Protein AF-A0A934E4R4-F1 (afdb_monomer)

Nearest PDB structures (foldseek):
  2yhc-assembly1_A  TM=7.984E-01  e=1.591E+00  Escherichia coli BL21(DE3)
  5efr-assembly1_A  TM=6.355E-01  e=1.063E+00  Rhodothermus marinus
  6zw4-assembly1_E  TM=2.959E-01  e=7.993E+00  Nostoc punctiforme

Mean predicted aligned error: 11.96 Å

Structure (mmCIF, N/CA/C/O backbone):
data_AF-A0A934E4R4-F1
#
_entry.id   AF-A0A934E4R4-F1
#
loop_
_atom_site.group_PDB
_atom_site.id
_atom_site.type_symbol
_atom_site.label_atom_id
_atom_site.label_alt_id
_atom_site.label_comp_id
_atom_site.label_asym_id
_atom_site.label_entity_id
_atom_site.label_seq_id
_atom_site.pdbx_PDB_ins_code
_atom_site.Cartn_x
_atom_site.Cartn_y
_atom_site.Cartn_z
_atom_site.occupancy
_atom_site.B_iso_or_equiv
_atom_site.auth_seq_id
_atom_site.auth_comp_id
_atom_site.auth_asym_id
_atom_site.auth_atom_id
_atom_site.pdbx_PDB_model_num
ATOM 1 N N . MET A 1 1 ? 16.018 -42.961 53.943 1.00 52.19 1 MET A N 1
ATOM 2 C CA . MET A 1 1 ? 17.029 -42.197 53.172 1.00 52.19 1 MET A CA 1
ATOM 3 C C . MET A 1 1 ? 16.768 -42.411 51.686 1.00 52.19 1 MET A C 1
ATOM 5 O O . MET A 1 1 ? 16.265 -43.468 51.344 1.00 52.19 1 MET A O 1
ATOM 9 N N . THR A 1 2 ? 17.127 -41.439 50.841 1.00 52.94 2 THR A N 1
ATOM 10 C CA . THR A 1 2 ? 16.922 -41.364 49.372 1.00 52.94 2 THR A CA 1
ATOM 11 C C . THR A 1 2 ? 15.560 -40.809 48.933 1.00 52.94 2 THR A C 1
ATOM 13 O O . THR A 1 2 ? 14.602 -41.543 48.788 1.00 52.94 2 THR A O 1
ATOM 16 N N . ASN A 1 3 ? 15.464 -39.480 48.776 1.00 50.34 3 ASN A N 1
ATOM 17 C CA . ASN A 1 3 ? 14.448 -38.814 47.932 1.00 50.34 3 ASN A CA 1
ATOM 18 C C . ASN A 1 3 ? 14.784 -37.338 47.598 1.00 50.34 3 ASN A C 1
ATOM 20 O O . ASN A 1 3 ? 13.916 -36.584 47.175 1.00 50.34 3 ASN A O 1
ATOM 24 N N . SER A 1 4 ? 16.035 -36.883 47.765 1.00 53.84 4 SER A N 1
ATOM 25 C CA . SER A 1 4 ? 16.400 -35.464 47.564 1.00 53.84 4 SER A CA 1
ATOM 26 C C . SER A 1 4 ? 17.253 -35.176 46.321 1.00 53.84 4 SER A C 1
ATOM 28 O O . SER A 1 4 ? 17.501 -34.011 46.010 1.00 53.84 4 SER A O 1
ATOM 30 N N . THR A 1 5 ? 17.694 -36.197 45.582 1.00 54.03 5 THR A N 1
ATOM 31 C CA . THR A 1 5 ? 18.623 -36.032 44.450 1.00 54.03 5 THR A CA 1
ATOM 32 C C . THR A 1 5 ? 17.929 -35.834 43.098 1.00 54.03 5 THR A C 1
ATOM 34 O O . THR A 1 5 ? 18.469 -35.126 42.251 1.00 54.03 5 THR A O 1
ATOM 37 N N . SER A 1 6 ? 16.710 -36.350 42.895 1.00 54.28 6 SER A N 1
ATOM 38 C CA . SER A 1 6 ? 16.012 -36.262 41.595 1.00 54.28 6 SER A CA 1
ATOM 39 C C . SER A 1 6 ? 15.457 -34.855 41.287 1.00 54.28 6 SER A C 1
ATOM 41 O O . SER A 1 6 ? 15.530 -34.382 40.153 1.00 54.28 6 SER A O 1
ATOM 43 N N . ALA A 1 7 ? 15.012 -34.111 42.307 1.00 52.84 7 ALA A N 1
ATOM 44 C CA . ALA A 1 7 ? 14.401 -32.790 42.122 1.00 52.84 7 ALA A CA 1
ATOM 45 C C . ALA A 1 7 ? 15.395 -31.683 41.711 1.00 52.84 7 ALA A C 1
ATOM 47 O O . ALA A 1 7 ? 14.991 -30.652 41.171 1.00 52.84 7 ALA A O 1
ATOM 48 N N . ARG A 1 8 ? 16.700 -31.874 41.957 1.00 52.50 8 ARG A N 1
ATOM 49 C CA . ARG A 1 8 ? 17.740 -30.905 41.565 1.00 52.50 8 ARG A CA 1
ATOM 50 C C . ARG A 1 8 ? 18.154 -31.050 40.099 1.00 52.50 8 ARG A C 1
ATOM 52 O O . ARG A 1 8 ? 18.471 -30.044 39.474 1.00 52.50 8 ARG A O 1
ATOM 59 N N . ALA A 1 9 ? 18.078 -32.256 39.535 1.00 53.22 9 ALA A N 1
ATOM 60 C CA . ALA A 1 9 ? 18.424 -32.503 38.134 1.00 53.22 9 ALA A CA 1
ATOM 61 C C . ALA A 1 9 ? 17.399 -31.892 37.159 1.00 53.22 9 ALA A C 1
ATOM 63 O O . ALA A 1 9 ? 17.777 -31.330 36.133 1.00 53.22 9 ALA A O 1
ATOM 64 N N . LEU A 1 10 ? 16.106 -31.910 37.509 1.00 48.09 10 LEU A N 1
ATOM 65 C CA . LEU A 1 10 ? 15.047 -31.382 36.639 1.00 48.09 10 LEU A CA 1
ATOM 66 C C . LEU A 1 10 ? 15.092 -29.849 36.485 1.00 48.09 10 LEU A C 1
ATOM 68 O O . LEU A 1 10 ? 14.789 -29.323 35.415 1.00 48.09 10 LEU A O 1
ATOM 72 N N . LYS A 1 11 ? 15.512 -29.125 37.535 1.00 47.28 11 LYS A N 1
ATOM 73 C CA . LYS A 1 11 ? 15.626 -27.653 37.513 1.00 47.28 11 LYS A CA 1
ATOM 74 C C . LYS A 1 11 ? 16.786 -27.156 36.645 1.00 47.28 11 LYS A C 1
ATOM 76 O O . LYS A 1 11 ? 16.676 -26.089 36.051 1.00 47.28 11 LYS A O 1
ATOM 81 N N . PHE A 1 12 ? 17.864 -27.932 36.528 1.00 51.06 12 PHE A N 1
ATOM 82 C CA . PHE A 1 12 ? 18.985 -27.600 35.642 1.00 51.06 12 PHE A CA 1
ATOM 83 C C . PHE A 1 12 ? 18.647 -27.806 34.160 1.00 51.06 12 PHE A C 1
ATOM 85 O O . PHE A 1 12 ? 19.104 -27.040 33.314 1.00 51.06 12 PHE A O 1
ATOM 92 N N . PHE A 1 13 ? 17.796 -28.785 33.842 1.00 48.03 13 PHE A N 1
ATOM 93 C CA . PHE A 1 13 ? 17.437 -29.099 32.458 1.00 48.03 13 PHE A CA 1
ATOM 94 C C . PHE A 1 13 ? 16.551 -28.016 31.812 1.00 48.03 13 PHE A C 1
ATOM 96 O O . PHE A 1 13 ? 16.757 -27.651 30.657 1.00 48.03 13 PHE A O 1
ATOM 103 N N . TRP A 1 14 ? 15.620 -27.425 32.570 1.00 46.03 14 TRP A N 1
ATOM 104 C CA . TRP A 1 14 ? 14.741 -26.357 32.067 1.00 46.03 14 TRP A CA 1
ATOM 105 C C . TRP A 1 14 ? 15.431 -24.989 31.952 1.00 46.03 14 TRP A C 1
ATOM 107 O O . TRP A 1 14 ? 15.077 -24.199 31.079 1.00 46.03 14 TRP A O 1
ATOM 117 N N . GLY A 1 15 ? 16.445 -24.717 32.781 1.00 51.97 15 GLY A N 1
ATOM 118 C CA . GLY A 1 15 ? 17.239 -23.487 32.686 1.00 51.97 15 GLY A CA 1
ATOM 119 C C . GLY A 1 15 ? 18.153 -23.438 31.455 1.00 51.97 15 GLY A C 1
ATOM 120 O O . GLY A 1 15 ? 18.438 -22.360 30.949 1.00 51.97 15 GLY A O 1
ATOM 121 N N . SER A 1 16 ? 18.590 -24.592 30.938 1.00 55.47 16 SER A N 1
ATOM 122 C CA . SER A 1 16 ? 19.454 -24.663 29.750 1.00 55.47 16 SER A CA 1
ATOM 123 C C . SER A 1 16 ? 18.674 -24.497 28.438 1.00 55.47 16 SER A C 1
ATOM 125 O O . SER A 1 16 ? 19.158 -23.853 27.507 1.00 55.47 16 SER A O 1
ATOM 127 N N . ILE A 1 17 ? 17.438 -25.005 28.382 1.00 58.03 17 ILE A N 1
ATOM 128 C CA . ILE A 1 17 ? 16.573 -24.901 27.197 1.00 58.03 17 ILE A CA 1
ATOM 129 C C . ILE A 1 17 ? 16.121 -23.449 26.965 1.00 58.03 17 ILE A C 1
ATOM 131 O O . ILE A 1 17 ? 16.082 -22.997 25.821 1.00 58.03 17 ILE A O 1
ATOM 135 N N . SER A 1 18 ? 15.846 -22.680 28.027 1.00 58.47 18 SER A N 1
ATOM 136 C CA . SER A 1 18 ? 15.439 -21.272 27.886 1.00 58.47 18 SER A CA 1
ATOM 137 C C . SER A 1 18 ? 16.558 -20.380 27.333 1.00 58.47 18 SER A C 1
ATOM 139 O O . SER A 1 18 ? 16.288 -19.494 26.524 1.00 58.47 18 SER A O 1
ATOM 141 N N . VAL A 1 19 ? 17.819 -20.651 27.687 1.00 57.84 19 VAL A N 1
ATOM 142 C CA . VAL A 1 19 ? 18.984 -19.912 27.169 1.00 57.84 19 VAL A CA 1
ATOM 143 C C . VAL A 1 19 ? 19.217 -20.205 25.684 1.00 57.84 19 VAL A C 1
ATOM 145 O O . VAL A 1 19 ? 19.511 -19.286 24.920 1.00 57.84 19 VAL A O 1
ATOM 148 N N . PHE A 1 20 ? 19.015 -21.451 25.241 1.00 55.81 20 PHE A N 1
ATOM 149 C CA . PHE A 1 20 ? 19.130 -21.809 23.823 1.00 55.81 20 PHE A CA 1
ATOM 150 C C . PHE A 1 20 ? 18.038 -21.162 22.959 1.00 55.81 20 PHE A C 1
ATOM 152 O O . PHE A 1 20 ? 18.338 -20.663 21.875 1.00 55.81 20 PHE A O 1
ATOM 159 N N . ILE A 1 21 ? 16.793 -21.084 23.445 1.00 58.28 21 ILE A N 1
ATOM 160 C CA . ILE A 1 21 ? 15.702 -20.425 22.707 1.00 58.28 21 ILE A CA 1
ATOM 161 C C . ILE A 1 21 ? 15.980 -18.920 22.566 1.00 58.28 21 ILE A C 1
ATOM 163 O O . ILE A 1 21 ? 15.890 -18.387 21.461 1.00 58.28 21 ILE A O 1
ATOM 167 N N . VAL A 1 22 ? 16.424 -18.242 23.630 1.00 58.12 22 VAL A N 1
ATOM 168 C CA . VAL A 1 22 ? 16.775 -16.810 23.570 1.00 58.12 22 VAL A CA 1
ATOM 169 C C . VAL A 1 22 ? 17.978 -16.551 22.649 1.00 58.12 22 VAL A C 1
ATOM 171 O O . VAL A 1 22 ? 17.957 -15.592 21.879 1.00 58.12 22 VAL A O 1
ATOM 174 N N . ALA A 1 23 ? 18.991 -17.425 22.646 1.00 55.19 23 ALA A N 1
ATOM 175 C CA . ALA A 1 23 ? 20.145 -17.302 21.751 1.00 55.19 23 ALA A CA 1
ATOM 176 C C . ALA A 1 23 ? 19.776 -17.502 20.268 1.00 55.19 23 ALA A C 1
ATOM 178 O O . ALA A 1 23 ? 20.277 -16.780 19.407 1.00 55.19 23 ALA A O 1
ATOM 179 N N . THR A 1 24 ? 18.861 -18.426 19.956 1.00 55.41 24 THR A N 1
ATOM 180 C CA . THR A 1 24 ? 18.377 -18.616 18.575 1.00 55.41 24 THR A CA 1
ATOM 181 C C . THR A 1 24 ? 17.467 -17.481 18.095 1.00 55.41 24 THR A C 1
ATOM 183 O O . THR A 1 24 ? 17.541 -17.108 16.926 1.00 55.41 24 THR A O 1
ATOM 186 N N . VAL A 1 25 ? 16.687 -16.855 18.987 1.00 53.69 25 VAL A N 1
ATOM 187 C CA . VAL A 1 25 ? 15.863 -15.674 18.661 1.00 53.69 25 VAL A CA 1
ATOM 188 C C . VAL A 1 25 ? 16.719 -14.416 18.466 1.00 53.69 25 VAL A C 1
ATOM 190 O O . VAL A 1 25 ? 16.398 -13.594 17.615 1.00 53.69 25 VAL A O 1
ATOM 193 N N . LEU A 1 26 ? 17.847 -14.283 19.172 1.00 51.72 26 LEU A N 1
ATOM 194 C CA . LEU A 1 26 ? 18.788 -13.168 18.978 1.00 51.72 26 LEU A CA 1
ATOM 195 C C . LEU A 1 26 ? 19.701 -13.331 17.748 1.00 51.72 26 LEU A C 1
ATOM 197 O O . LEU A 1 26 ? 20.263 -12.346 17.274 1.00 51.72 26 LEU A O 1
ATOM 201 N N . CYS A 1 27 ? 19.845 -14.547 17.211 1.00 48.41 27 CYS A N 1
ATOM 202 C CA . CYS A 1 27 ? 20.636 -14.814 16.003 1.00 48.41 27 CYS A CA 1
ATOM 203 C C . CYS A 1 27 ? 19.794 -14.800 14.708 1.00 48.41 27 CYS A C 1
ATOM 205 O O . CYS A 1 27 ? 20.337 -14.774 13.603 1.00 48.41 27 CYS A O 1
ATOM 207 N N . GLY A 1 28 ? 18.462 -14.773 14.821 1.00 50.50 28 GLY A N 1
ATOM 208 C CA . GLY A 1 28 ? 17.553 -14.640 13.689 1.00 50.50 28 GLY A CA 1
ATOM 209 C C 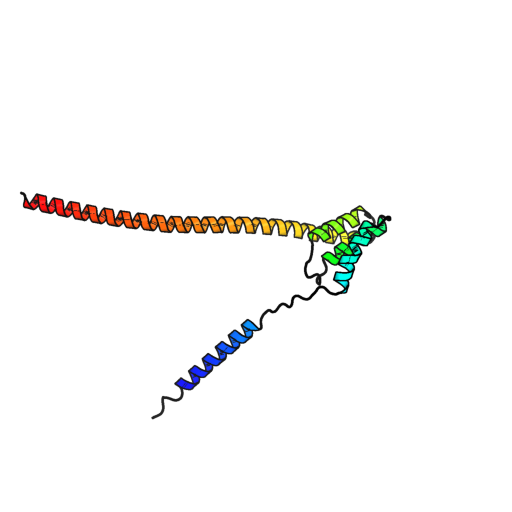. GLY A 1 28 ? 17.446 -13.191 1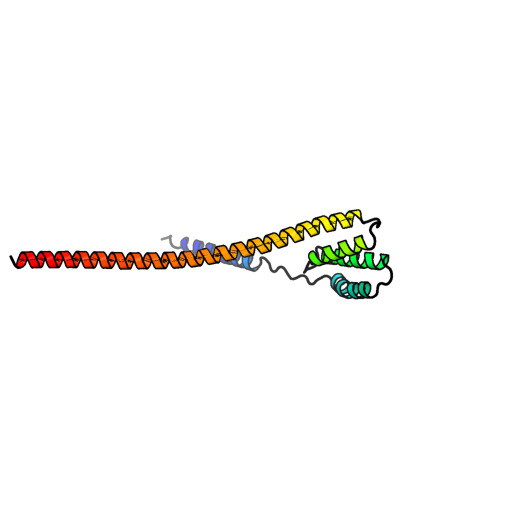3.209 1.00 50.50 28 GLY A C 1
ATOM 210 O O . GLY A 1 28 ? 16.915 -12.337 13.908 1.00 50.50 28 GLY A O 1
ATOM 211 N N . CYS A 1 29 ? 17.883 -12.941 11.973 1.00 49.09 29 CYS A N 1
ATOM 212 C CA . CYS 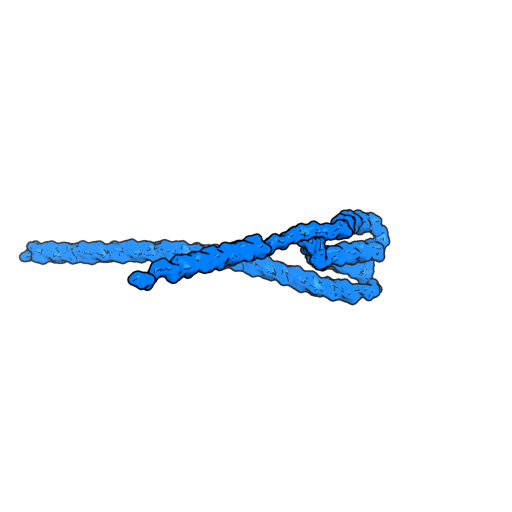A 1 29 ? 17.556 -11.753 11.173 1.00 49.09 29 CYS A CA 1
ATOM 213 C C . CYS A 1 29 ? 18.327 -10.455 11.470 1.00 49.09 29 CYS A C 1
ATOM 215 O O . CYS A 1 29 ? 17.751 -9.369 11.427 1.00 49.09 29 CYS A O 1
ATOM 217 N N . THR A 1 30 ? 19.658 -10.505 11.572 1.00 48.75 30 THR A N 1
ATOM 218 C CA . THR A 1 30 ? 20.424 -9.397 10.973 1.00 48.75 30 THR A CA 1
ATOM 219 C C . THR A 1 30 ? 20.449 -9.612 9.462 1.00 48.75 30 THR A C 1
ATOM 221 O O . THR A 1 30 ? 21.412 -10.122 8.894 1.00 48.75 30 THR A O 1
ATOM 224 N N . ILE A 1 31 ? 19.352 -9.240 8.791 1.00 54.53 31 ILE A N 1
ATOM 225 C CA . ILE A 1 31 ? 19.387 -8.956 7.354 1.00 54.53 31 ILE A CA 1
ATOM 226 C C . ILE A 1 31 ? 20.369 -7.793 7.226 1.00 54.53 31 ILE A C 1
ATOM 228 O O . ILE A 1 31 ? 20.014 -6.635 7.454 1.00 54.53 31 ILE A O 1
ATOM 232 N N . ARG A 1 32 ? 21.648 -8.105 6.984 1.00 48.94 32 ARG A N 1
ATOM 233 C CA . ARG A 1 32 ? 22.650 -7.098 6.651 1.00 48.94 32 ARG A CA 1
ATOM 234 C C . ARG A 1 32 ? 22.060 -6.307 5.492 1.00 48.94 32 ARG A C 1
ATOM 236 O O . ARG A 1 32 ? 21.720 -6.902 4.471 1.00 48.94 32 ARG A O 1
ATOM 243 N N . LYS A 1 33 ? 21.913 -4.990 5.666 1.00 52.97 33 LYS A N 1
ATOM 244 C CA . LYS A 1 33 ? 21.749 -4.069 4.542 1.00 52.97 33 LYS A CA 1
ATOM 245 C C . LYS A 1 33 ? 22.950 -4.325 3.644 1.00 52.97 33 LYS A C 1
ATOM 247 O O . LYS A 1 33 ? 24.062 -3.932 3.981 1.00 52.97 33 LYS A O 1
ATOM 252 N N . THR A 1 34 ? 22.754 -5.112 2.599 1.00 60.09 34 THR A N 1
ATOM 253 C CA . THR A 1 34 ? 23.765 -5.284 1.573 1.00 60.09 34 THR A CA 1
ATOM 254 C C . THR A 1 34 ? 23.803 -3.948 0.858 1.00 60.09 34 THR A C 1
ATOM 256 O O . THR A 1 34 ? 22.798 -3.495 0.311 1.00 60.09 34 THR A O 1
ATOM 259 N N . GLU A 1 35 ? 24.925 -3.247 0.994 1.00 65.69 35 GLU A N 1
ATOM 260 C CA . GLU A 1 35 ? 25.190 -2.061 0.191 1.00 65.69 35 GLU A CA 1
ATOM 261 C C . GLU A 1 35 ? 24.986 -2.435 -1.280 1.00 65.69 35 GLU A C 1
ATOM 263 O O . GLU A 1 35 ? 25.298 -3.562 -1.689 1.00 65.69 35 GLU A O 1
ATOM 268 N N . ALA A 1 36 ? 24.395 -1.521 -2.057 1.00 68.69 36 ALA A N 1
ATOM 269 C CA . ALA A 1 36 ? 24.209 -1.752 -3.482 1.00 68.69 36 ALA A CA 1
ATOM 270 C C . ALA A 1 36 ? 25.566 -2.139 -4.093 1.00 68.69 36 ALA A C 1
ATOM 272 O O . ALA A 1 36 ? 26.578 -1.527 -3.737 1.00 68.69 36 ALA A O 1
ATOM 273 N N . PRO A 1 37 ? 25.621 -3.132 -4.997 1.00 79.94 37 PRO A N 1
ATOM 274 C CA . PRO A 1 37 ? 26.866 -3.478 -5.670 1.00 79.94 37 PRO A CA 1
ATOM 275 C C . PRO A 1 37 ? 27.506 -2.220 -6.262 1.00 79.94 37 PRO A C 1
ATOM 277 O O . PRO A 1 37 ? 26.798 -1.393 -6.828 1.00 79.94 37 PRO A O 1
ATOM 280 N N . GLU A 1 38 ? 28.827 -2.081 -6.189 1.00 83.00 38 GLU A N 1
ATOM 281 C CA . GLU A 1 38 ? 29.538 -0.882 -6.669 1.00 83.00 38 GLU A CA 1
ATOM 282 C C . GLU A 1 38 ? 29.150 -0.503 -8.112 1.00 83.00 38 GLU A C 1
ATOM 284 O O . GLU A 1 38 ? 28.893 0.658 -8.424 1.00 83.00 38 GLU A O 1
ATOM 289 N N . SER A 1 39 ? 28.974 -1.514 -8.971 1.00 80.50 39 SER A N 1
ATOM 290 C CA . SER A 1 39 ? 28.476 -1.353 -10.346 1.00 80.50 39 SER A CA 1
ATOM 291 C C . SER A 1 39 ? 27.104 -0.671 -10.455 1.00 80.50 39 SER A C 1
ATOM 293 O O . SER A 1 39 ? 26.858 0.041 -11.425 1.00 80.50 39 SER A O 1
ATOM 295 N N . PHE A 1 40 ? 26.215 -0.859 -9.477 1.00 84.50 40 PHE A N 1
ATOM 296 C CA . PHE A 1 40 ? 24.913 -0.198 -9.424 1.00 84.50 40 PHE A CA 1
ATOM 297 C C . PHE A 1 40 ? 25.070 1.292 -9.113 1.00 84.50 40 PHE A C 1
ATOM 299 O O . PHE A 1 40 ? 24.540 2.118 -9.846 1.00 84.50 40 PHE A O 1
ATOM 306 N N . ALA A 1 41 ? 25.850 1.640 -8.084 1.00 84.69 41 ALA A N 1
ATOM 307 C CA . ALA A 1 41 ? 26.067 3.032 -7.685 1.00 84.69 41 ALA A CA 1
ATOM 308 C C . ALA A 1 41 ? 26.772 3.858 -8.778 1.00 84.69 41 ALA A C 1
ATOM 310 O O . ALA A 1 41 ? 26.512 5.053 -8.928 1.00 84.69 41 ALA A O 1
ATOM 311 N N . ILE A 1 42 ? 27.654 3.222 -9.557 1.00 89.12 42 ILE A N 1
ATOM 312 C CA . IL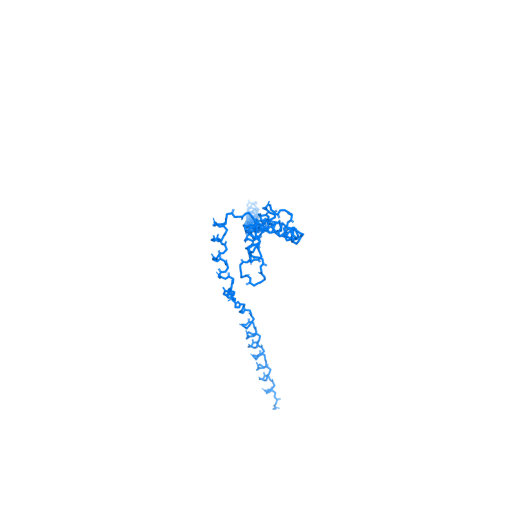E A 1 42 ? 28.293 3.840 -10.726 1.00 89.12 42 ILE A CA 1
ATOM 313 C C . ILE A 1 42 ? 27.250 4.144 -11.810 1.00 89.12 42 ILE A C 1
ATOM 315 O O . ILE A 1 42 ? 27.175 5.275 -12.287 1.00 89.12 42 ILE A O 1
ATOM 319 N N . GLU A 1 43 ? 26.429 3.161 -12.190 1.00 89.62 43 GLU A N 1
ATOM 320 C CA . GLU A 1 43 ? 25.406 3.340 -13.232 1.00 89.62 43 GLU A CA 1
ATOM 321 C C . GLU A 1 43 ? 24.305 4.318 -12.813 1.00 89.62 43 GLU A C 1
ATOM 323 O O . GLU A 1 43 ? 23.845 5.117 -13.627 1.00 89.62 43 GLU A O 1
ATOM 328 N N . GLU A 1 44 ? 23.918 4.312 -11.538 1.00 88.25 44 GLU A N 1
ATOM 329 C CA . GLU A 1 44 ? 22.926 5.236 -10.986 1.00 88.25 44 GLU A CA 1
ATOM 330 C C . GLU A 1 44 ? 23.361 6.701 -11.128 1.00 88.25 44 GLU A C 1
ATOM 332 O O . GLU A 1 44 ? 22.529 7.559 -11.418 1.00 88.25 44 GLU A O 1
ATOM 337 N N . LYS A 1 45 ? 24.664 6.981 -11.001 1.00 90.75 45 LYS A N 1
ATOM 338 C CA . LYS A 1 45 ? 25.232 8.316 -11.243 1.00 90.75 45 LYS A CA 1
ATOM 339 C C . LYS A 1 45 ? 25.420 8.623 -12.726 1.00 90.75 45 LYS A C 1
ATOM 341 O O . LYS A 1 45 ? 25.215 9.757 -13.133 1.00 90.75 45 LYS A O 1
ATOM 346 N N . ARG A 1 46 ? 25.810 7.632 -13.532 1.00 94.31 46 ARG A N 1
ATOM 347 C CA . ARG A 1 46 ? 26.181 7.825 -14.943 1.00 94.31 46 ARG A CA 1
ATOM 348 C C . ARG A 1 46 ? 24.978 8.014 -15.871 1.00 94.31 46 ARG A C 1
ATOM 350 O O . ARG A 1 46 ? 25.029 8.822 -16.793 1.00 94.31 46 ARG A O 1
ATOM 357 N N . LEU A 1 47 ? 23.915 7.232 -15.677 1.00 94.25 47 LEU A N 1
ATOM 358 C CA . LEU A 1 47 ? 22.779 7.179 -16.604 1.00 94.25 47 LEU A CA 1
ATOM 359 C C . LEU A 1 47 ? 21.972 8.486 -16.705 1.00 94.25 47 LEU A C 1
ATOM 361 O O . LEU A 1 47 ? 21.540 8.795 -17.814 1.00 94.25 47 LEU A O 1
ATOM 365 N N . PRO A 1 48 ? 21.744 9.261 -15.625 1.00 94.50 48 PRO A N 1
ATOM 366 C CA . PRO A 1 48 ? 21.118 10.579 -15.730 1.00 94.50 48 PRO A CA 1
ATOM 367 C C . PRO A 1 48 ? 21.878 11.516 -16.674 1.00 94.50 48 PRO A C 1
ATOM 369 O O . PRO A 1 48 ? 21.282 12.016 -17.621 1.00 94.50 48 PRO A O 1
ATOM 372 N N . ASP A 1 49 ? 23.196 11.640 -16.501 1.00 95.06 49 ASP A N 1
ATOM 373 C CA . ASP A 1 49 ? 24.028 12.499 -17.349 1.00 95.06 49 ASP A CA 1
ATOM 374 C C . ASP A 1 49 ? 23.984 12.057 -18.820 1.00 95.06 49 ASP A C 1
ATOM 376 O O . ASP A 1 49 ? 23.943 12.887 -19.727 1.00 95.06 49 ASP A O 1
ATOM 380 N N . MET A 1 50 ? 23.965 10.745 -19.082 1.00 95.00 50 MET A N 1
ATOM 381 C CA . MET A 1 50 ? 23.839 10.217 -20.447 1.00 95.00 50 MET A CA 1
ATOM 382 C C . MET A 1 50 ? 22.492 10.558 -21.085 1.00 95.00 50 MET A C 1
ATOM 384 O O . MET A 1 50 ? 22.447 10.873 -22.270 1.00 95.00 50 MET A O 1
ATOM 388 N N . ILE A 1 51 ? 21.408 10.502 -20.309 1.00 95.81 51 ILE A N 1
ATOM 389 C CA . ILE A 1 51 ? 20.056 10.840 -20.767 1.00 95.81 51 ILE A CA 1
ATOM 390 C C . ILE A 1 51 ? 19.953 12.337 -21.064 1.00 95.81 51 ILE A C 1
ATOM 392 O O . ILE A 1 51 ? 19.437 12.706 -22.115 1.00 95.81 51 ILE A O 1
ATOM 396 N N . ASP A 1 52 ? 20.484 13.182 -20.182 1.00 95.25 52 ASP A N 1
ATOM 397 C CA . ASP A 1 52 ? 20.389 14.639 -20.309 1.00 95.25 52 ASP A CA 1
ATOM 398 C C . ASP A 1 52 ? 21.204 15.179 -21.496 1.00 95.25 52 ASP A C 1
ATOM 400 O O . ASP A 1 52 ? 20.827 16.176 -22.111 1.00 95.25 52 ASP A O 1
ATOM 404 N N . ASN A 1 53 ? 22.299 14.501 -21.855 1.00 95.44 53 ASN A N 1
ATOM 405 C CA . ASN A 1 53 ? 23.179 14.899 -22.957 1.00 95.44 53 ASN A CA 1
ATOM 406 C C . ASN A 1 53 ? 22.915 14.150 -24.277 1.00 95.44 53 ASN A C 1
ATOM 408 O O . ASN A 1 53 ? 23.609 14.393 -25.269 1.00 95.44 53 ASN A O 1
ATOM 412 N N . ALA A 1 54 ? 21.952 13.224 -24.323 1.00 94.69 54 ALA A N 1
ATOM 413 C CA . ALA A 1 54 ? 21.685 12.443 -25.526 1.00 94.69 54 ALA A CA 1
ATOM 414 C C . ALA A 1 54 ? 21.037 13.302 -26.623 1.00 94.69 54 ALA A C 1
ATOM 416 O O . ALA A 1 54 ? 19.973 13.887 -26.437 1.00 94.69 54 ALA A O 1
ATOM 417 N N . GLN A 1 55 ? 21.667 13.330 -27.799 1.00 92.94 55 GLN A N 1
ATOM 418 C CA . GLN A 1 55 ? 21.127 13.998 -28.991 1.00 92.94 55 GLN A CA 1
ATOM 419 C C . GLN A 1 55 ? 20.401 13.025 -29.929 1.00 92.94 55 GLN A C 1
ATOM 421 O O . GLN A 1 55 ? 19.473 13.416 -30.632 1.00 92.94 55 GLN A O 1
ATOM 426 N N . ASP A 1 56 ? 20.821 11.758 -29.937 1.00 96.06 56 ASP A N 1
ATOM 427 C CA . ASP A 1 56 ? 20.228 10.711 -30.764 1.00 96.06 56 ASP A CA 1
ATOM 428 C C . ASP A 1 56 ? 19.075 10.007 -30.036 1.00 96.06 56 ASP A C 1
ATOM 430 O O . ASP A 1 56 ? 19.203 9.584 -28.885 1.00 96.06 56 ASP A O 1
ATOM 434 N N . SER A 1 57 ? 17.944 9.860 -30.729 1.00 94.62 57 SER A N 1
ATOM 435 C CA . SER A 1 57 ? 16.719 9.289 -30.161 1.00 94.62 57 SER A CA 1
ATOM 436 C C . SER A 1 57 ? 16.854 7.795 -29.859 1.00 94.62 57 SER A C 1
ATOM 438 O O . SER A 1 57 ? 16.308 7.327 -28.856 1.00 94.62 57 SER A O 1
ATOM 440 N N . ASN A 1 58 ? 17.620 7.054 -30.668 1.00 94.75 58 ASN A N 1
ATOM 441 C CA . ASN A 1 58 ? 17.858 5.631 -30.426 1.00 94.7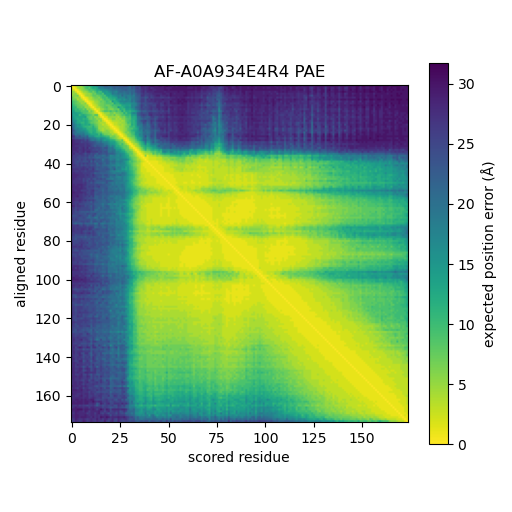5 58 ASN A CA 1
ATOM 442 C C . ASN A 1 58 ? 18.769 5.432 -29.209 1.00 94.75 58 ASN A C 1
ATOM 444 O O . ASN A 1 58 ? 18.411 4.681 -28.304 1.00 94.75 58 ASN A O 1
ATOM 448 N N . ALA A 1 59 ? 19.873 6.178 -29.122 1.00 95.00 59 ALA A N 1
ATOM 449 C CA . ALA A 1 59 ? 20.745 6.174 -27.950 1.00 95.00 59 ALA A CA 1
ATOM 450 C C . ALA A 1 59 ? 19.980 6.567 -26.676 1.00 95.00 59 ALA A C 1
ATOM 452 O O . ALA A 1 59 ? 20.090 5.898 -25.651 1.00 95.00 59 ALA A O 1
ATOM 453 N N . LEU A 1 60 ? 19.140 7.605 -26.744 1.00 97.19 60 LEU A N 1
ATOM 454 C CA . LEU A 1 60 ? 18.279 8.009 -25.634 1.00 97.19 60 LEU A CA 1
ATOM 455 C C . LEU A 1 60 ? 17.306 6.890 -25.224 1.00 97.19 60 LEU A C 1
ATOM 457 O O . LEU A 1 60 ? 17.149 6.613 -24.032 1.00 97.19 60 LEU A O 1
ATOM 461 N N . SER A 1 61 ? 16.683 6.215 -26.196 1.00 96.81 61 SER A N 1
ATOM 462 C CA . SER A 1 61 ? 15.823 5.050 -25.952 1.00 96.81 61 SER A CA 1
ATOM 463 C C . SER A 1 61 ? 16.572 3.936 -25.207 1.00 96.81 61 SER A C 1
ATOM 465 O O . SER A 1 61 ? 16.027 3.357 -24.261 1.00 96.81 61 SER A O 1
ATOM 467 N N . ASP A 1 62 ? 17.826 3.667 -25.571 1.00 96.50 62 ASP A N 1
ATOM 468 C CA . ASP A 1 62 ? 18.664 2.646 -24.935 1.00 96.50 62 ASP A CA 1
ATOM 469 C C . ASP A 1 62 ? 19.149 3.044 -23.536 1.00 96.50 62 ASP A C 1
ATOM 471 O O . ASP A 1 62 ? 19.226 2.194 -22.638 1.00 96.50 62 ASP A O 1
ATOM 475 N N . TRP A 1 63 ? 19.400 4.333 -23.292 1.00 97.44 63 TRP A N 1
ATOM 476 C CA . TRP A 1 63 ? 19.718 4.827 -21.952 1.00 97.44 63 TRP A CA 1
ATOM 477 C C . TRP A 1 63 ? 18.525 4.727 -21.006 1.00 97.44 63 TRP A C 1
ATOM 479 O O . TRP A 1 63 ? 18.683 4.250 -19.877 1.00 97.44 63 TRP A O 1
ATOM 489 N N . TYR A 1 64 ? 17.321 5.083 -21.467 1.00 97.75 64 TYR A N 1
ATOM 490 C CA . TYR A 1 64 ? 16.099 4.853 -20.695 1.00 97.75 64 TYR A CA 1
ATOM 491 C C . TYR A 1 64 ? 15.920 3.371 -20.372 1.00 97.75 64 TYR A C 1
ATOM 493 O O . TYR A 1 64 ? 15.679 3.023 -19.217 1.00 97.75 64 TYR A O 1
ATOM 501 N N . LEU A 1 65 ? 16.102 2.485 -21.351 1.00 97.19 65 LEU A N 1
ATOM 502 C CA . LEU A 1 65 ? 15.992 1.047 -21.122 1.00 97.19 65 LEU A CA 1
ATOM 503 C C . LEU A 1 65 ? 17.016 0.536 -20.100 1.00 97.19 65 LEU A C 1
ATOM 505 O O . LEU A 1 65 ? 16.672 -0.238 -19.204 1.00 97.19 65 LEU A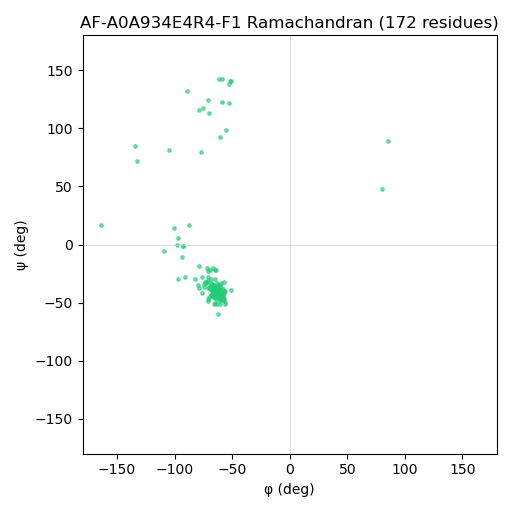 O 1
ATOM 509 N N . SER A 1 66 ? 18.265 0.984 -20.210 1.00 95.62 66 SER A N 1
ATOM 510 C CA . SER A 1 66 ? 19.335 0.622 -19.277 1.00 95.62 66 SER A CA 1
ATOM 511 C C . SER A 1 66 ? 18.994 1.061 -17.854 1.00 95.62 66 SER A C 1
ATOM 513 O O . SER A 1 66 ? 19.100 0.264 -16.919 1.00 95.62 66 SER A O 1
ATOM 515 N N . ARG A 1 67 ? 18.488 2.288 -17.684 1.00 96.38 67 ARG A N 1
ATOM 516 C CA . ARG A 1 67 ? 18.053 2.807 -16.380 1.00 96.38 67 ARG A CA 1
ATOM 517 C C . ARG A 1 67 ? 16.838 2.064 -15.829 1.00 96.38 67 ARG A C 1
ATOM 519 O O . ARG A 1 67 ? 16.835 1.710 -14.649 1.00 96.38 67 ARG A O 1
ATOM 526 N N . ALA A 1 68 ? 15.859 1.742 -16.674 1.00 96.81 68 ALA A N 1
ATOM 527 C CA . ALA A 1 68 ? 14.701 0.936 -16.296 1.00 96.81 68 ALA A CA 1
ATOM 528 C C . ALA A 1 68 ? 15.125 -0.438 -15.759 1.00 96.81 68 ALA A C 1
ATOM 530 O O . ALA A 1 68 ? 14.690 -0.850 -14.682 1.00 96.81 68 ALA A O 1
ATOM 531 N N . ARG A 1 69 ? 16.032 -1.114 -16.479 1.00 95.12 69 ARG A N 1
ATOM 532 C CA . ARG A 1 69 ? 16.588 -2.411 -16.080 1.00 95.12 69 ARG A CA 1
ATOM 533 C C . ARG A 1 69 ? 17.305 -2.316 -14.743 1.00 95.12 69 ARG A C 1
ATOM 535 O O . ARG A 1 69 ? 17.034 -3.158 -13.898 1.00 95.12 69 ARG A O 1
ATOM 542 N N . GLN A 1 70 ? 18.144 -1.296 -14.517 1.00 93.62 70 GLN A N 1
ATOM 543 C CA . GLN A 1 70 ? 18.806 -1.088 -13.218 1.00 93.62 70 GLN A CA 1
ATOM 544 C C . GLN A 1 70 ? 17.786 -0.963 -12.081 1.00 93.62 70 GLN A C 1
ATOM 546 O O . GLN A 1 70 ? 17.899 -1.662 -11.075 1.00 93.62 70 GLN A O 1
ATOM 551 N N . ARG A 1 71 ? 16.742 -0.149 -12.267 1.00 94.00 71 ARG A N 1
ATOM 552 C CA . ARG A 1 71 ? 15.715 0.089 -11.241 1.00 94.00 71 ARG A CA 1
ATOM 553 C C . ARG A 1 71 ? 14.978 -1.179 -10.803 1.00 94.00 71 ARG A C 1
ATOM 555 O O . ARG A 1 71 ? 14.639 -1.271 -9.626 1.00 94.00 71 ARG A O 1
ATOM 562 N N . VAL A 1 72 ? 14.775 -2.153 -11.698 1.00 94.50 72 VAL A N 1
ATOM 563 C CA . VAL A 1 72 ? 14.071 -3.420 -11.395 1.00 94.50 72 VAL A CA 1
ATOM 564 C C . VAL A 1 72 ? 14.982 -4.576 -10.974 1.00 94.50 72 VAL A C 1
ATOM 566 O O . VAL A 1 72 ? 14.476 -5.669 -10.712 1.00 94.50 72 VAL A O 1
ATOM 569 N N . ARG A 1 73 ? 16.311 -4.397 -10.925 1.00 91.06 73 ARG A N 1
ATOM 570 C CA . ARG A 1 73 ? 17.220 -5.507 -10.587 1.00 91.06 73 ARG A CA 1
ATOM 571 C C . ARG A 1 73 ? 16.948 -6.034 -9.184 1.00 91.06 73 ARG A C 1
ATOM 573 O O . ARG A 1 73 ? 16.745 -5.276 -8.242 1.00 91.06 73 ARG A O 1
ATOM 580 N N . THR A 1 74 ? 17.064 -7.348 -9.029 1.00 85.44 74 THR A N 1
ATOM 581 C CA . THR A 1 74 ? 16.874 -8.052 -7.751 1.00 85.44 74 THR A CA 1
ATOM 582 C C . THR A 1 74 ? 17.896 -7.674 -6.678 1.00 85.44 74 THR A C 1
ATOM 584 O O . THR A 1 74 ? 17.633 -7.861 -5.496 1.00 85.44 74 THR A O 1
ATOM 587 N N . ASN A 1 75 ? 19.055 -7.146 -7.077 1.00 83.19 75 ASN A N 1
ATOM 588 C CA . ASN A 1 75 ? 20.110 -6.669 -6.184 1.00 83.19 75 ASN A CA 1
ATOM 589 C C . ASN A 1 75 ? 20.066 -5.151 -5.940 1.00 83.19 75 ASN A C 1
ATOM 591 O O . ASN A 1 75 ? 20.973 -4.625 -5.297 1.00 83.19 75 ASN A O 1
ATOM 595 N N . ASN A 1 76 ? 19.048 -4.449 -6.447 1.00 85.62 76 ASN A N 1
ATOM 596 C CA . ASN A 1 76 ? 18.807 -3.061 -6.084 1.00 85.62 76 ASN A CA 1
ATOM 597 C C . ASN A 1 76 ? 18.204 -3.030 -4.662 1.00 85.62 76 ASN A C 1
ATOM 599 O O . ASN A 1 76 ? 17.112 -3.569 -4.471 1.00 85.62 76 ASN A O 1
ATOM 603 N N . PRO A 1 77 ? 18.867 -2.418 -3.660 1.00 82.50 77 PRO A N 1
ATOM 604 C CA . PRO A 1 77 ? 18.330 -2.342 -2.298 1.00 82.50 77 PRO A CA 1
ATOM 605 C C . PRO A 1 77 ? 17.074 -1.465 -2.203 1.00 82.50 77 PRO A C 1
ATOM 607 O O . PRO A 1 77 ? 16.298 -1.596 -1.253 1.00 82.50 77 PRO A O 1
ATOM 610 N N . HIS A 1 78 ? 16.860 -0.587 -3.186 1.00 86.25 78 HIS A N 1
ATOM 611 C CA . HIS A 1 78 ? 15.727 0.326 -3.264 1.00 86.25 78 HIS A CA 1
ATOM 612 C C . HIS A 1 78 ? 15.092 0.283 -4.666 1.00 86.25 78 HIS A C 1
ATOM 614 O O . HIS A 1 78 ? 15.254 1.224 -5.447 1.00 86.25 78 HIS A O 1
ATOM 620 N N . PRO A 1 79 ? 14.381 -0.807 -5.024 1.00 89.44 79 PRO A N 1
ATOM 621 C CA . PRO A 1 79 ? 13.715 -0.907 -6.317 1.00 89.44 79 PRO A CA 1
ATOM 622 C C . PRO A 1 79 ? 12.700 0.222 -6.517 1.00 89.44 79 PRO A C 1
ATOM 624 O O . PRO A 1 79 ? 11.763 0.371 -5.733 1.00 89.44 79 PRO A O 1
ATOM 627 N N . ASP A 1 80 ? 12.869 0.993 -7.590 1.00 92.62 80 ASP A N 1
ATOM 628 C CA . ASP A 1 80 ? 11.931 2.038 -8.006 1.00 92.62 80 ASP A CA 1
ATOM 629 C C . ASP A 1 80 ? 11.124 1.552 -9.215 1.00 92.62 80 ASP A C 1
ATOM 631 O O . ASP A 1 80 ? 11.425 1.853 -10.375 1.00 92.62 80 ASP A O 1
ATOM 635 N N . TYR A 1 81 ? 10.089 0.755 -8.942 1.00 95.56 81 TYR A N 1
ATOM 636 C CA . TYR A 1 81 ? 9.221 0.192 -9.980 1.00 95.56 81 TYR A CA 1
ATOM 637 C C . TYR A 1 81 ? 8.423 1.268 -10.731 1.00 95.56 81 TYR A C 1
ATOM 639 O O . TYR A 1 81 ? 8.133 1.105 -11.918 1.00 95.56 81 TYR A O 1
ATOM 647 N N . GLY A 1 82 ? 8.095 2.382 -10.067 1.00 96.19 82 GLY A N 1
ATOM 648 C CA . GLY A 1 82 ? 7.400 3.511 -10.681 1.00 96.19 82 GLY A CA 1
ATOM 649 C C . GLY A 1 82 ? 8.289 4.254 -11.679 1.00 96.19 82 GLY A C 1
ATOM 650 O O . GLY A 1 82 ? 7.861 4.542 -12.799 1.00 96.19 82 GLY A O 1
ATOM 651 N N . GLY A 1 83 ? 9.541 4.522 -11.306 1.00 96.31 83 GLY A N 1
ATOM 652 C CA . GLY A 1 83 ? 10.555 5.067 -12.204 1.00 96.31 83 GLY A CA 1
ATOM 653 C C . GLY A 1 83 ? 10.894 4.115 -13.349 1.00 96.31 83 GLY A C 1
ATOM 654 O O . GLY A 1 83 ? 10.987 4.551 -14.496 1.00 96.31 83 GLY A O 1
ATOM 655 N N . ALA A 1 84 ? 11.006 2.812 -13.077 1.00 97.75 84 ALA A N 1
ATOM 656 C CA . ALA A 1 84 ? 11.235 1.809 -14.113 1.00 97.75 84 ALA A CA 1
ATOM 657 C C . ALA A 1 84 ? 10.114 1.787 -15.157 1.00 97.75 84 ALA A C 1
ATOM 659 O O . ALA A 1 84 ? 10.391 1.767 -16.352 1.00 97.75 84 ALA A O 1
ATOM 660 N N . LEU A 1 85 ? 8.850 1.843 -14.721 1.00 98.38 85 LEU A N 1
ATOM 661 C CA . LEU A 1 85 ? 7.700 1.892 -15.625 1.00 98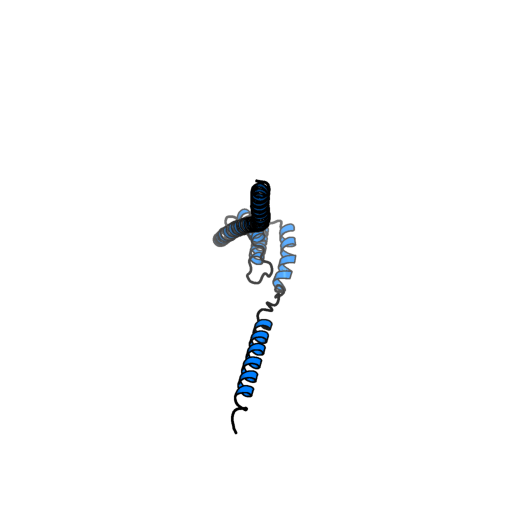.38 85 LEU A CA 1
ATOM 662 C C . LEU A 1 85 ? 7.772 3.109 -16.555 1.00 98.38 85 LEU A C 1
ATOM 664 O O . LEU A 1 85 ? 7.544 2.975 -17.759 1.00 98.38 85 LEU A O 1
ATOM 668 N N . LYS A 1 86 ? 8.111 4.285 -16.010 1.00 98.06 86 LYS A N 1
ATOM 669 C CA . LYS A 1 86 ? 8.285 5.513 -16.801 1.00 98.06 86 LYS A CA 1
ATOM 670 C C . LYS A 1 86 ? 9.392 5.356 -17.837 1.00 98.06 86 LYS A C 1
ATOM 672 O O . LYS A 1 86 ? 9.175 5.694 -18.995 1.00 98.06 86 LYS A O 1
ATOM 677 N N . ASP A 1 87 ? 10.535 4.810 -17.438 1.00 98.31 87 ASP A N 1
ATOM 678 C CA . ASP A 1 87 ? 11.685 4.640 -18.323 1.00 98.31 87 ASP A CA 1
ATOM 679 C C . ASP A 1 87 ? 11.438 3.591 -19.421 1.00 98.31 87 ASP A C 1
ATOM 681 O O . ASP A 1 87 ? 11.727 3.857 -20.584 1.00 98.31 87 ASP A O 1
ATOM 685 N N . PHE A 1 88 ? 10.839 2.436 -19.102 1.00 98.38 88 PHE A N 1
ATOM 686 C CA . PHE A 1 88 ? 10.449 1.446 -20.117 1.00 98.38 88 PHE A CA 1
ATOM 687 C C . PHE A 1 88 ? 9.460 2.038 -21.126 1.00 98.38 88 PHE A C 1
ATOM 689 O O . PHE A 1 88 ? 9.597 1.832 -22.331 1.00 98.38 88 PHE A O 1
ATOM 696 N N . THR A 1 89 ? 8.487 2.812 -20.638 1.00 98.19 89 THR A N 1
ATOM 697 C CA . THR A 1 89 ? 7.503 3.488 -21.493 1.00 98.19 89 THR A CA 1
ATOM 698 C C . THR A 1 89 ? 8.173 4.534 -22.386 1.00 98.19 89 THR A C 1
ATOM 700 O O . THR A 1 89 ? 7.905 4.578 -23.582 1.00 98.19 89 THR A O 1
ATOM 703 N N . ALA A 1 90 ? 9.073 5.353 -21.831 1.00 97.88 90 ALA A N 1
ATOM 704 C CA . ALA A 1 90 ? 9.818 6.360 -22.584 1.00 97.88 90 ALA A CA 1
ATOM 705 C C . ALA A 1 90 ? 10.695 5.722 -23.671 1.00 97.88 90 ALA A C 1
ATOM 707 O O . ALA A 1 90 ? 10.664 6.163 -24.817 1.00 97.88 90 ALA A O 1
ATOM 708 N N . SER A 1 91 ? 11.408 4.644 -23.333 1.00 97.75 91 SER A N 1
ATOM 709 C CA . SER A 1 91 ? 12.217 3.878 -24.281 1.00 97.75 91 SER A CA 1
ATOM 710 C C . SER A 1 91 ? 11.382 3.375 -25.463 1.00 97.75 91 SER A C 1
ATOM 712 O O . SER A 1 91 ? 11.727 3.647 -26.616 1.00 97.75 91 SER A O 1
ATOM 714 N N . LEU A 1 92 ? 10.246 2.721 -25.190 1.00 97.31 92 LEU A N 1
ATOM 715 C CA . LEU A 1 92 ? 9.368 2.185 -26.233 1.00 97.31 92 LEU A CA 1
ATOM 716 C C . LEU A 1 92 ? 8.717 3.285 -27.084 1.00 97.31 92 LEU A C 1
ATOM 718 O O . LEU A 1 92 ? 8.532 3.096 -28.280 1.00 97.31 92 LEU A O 1
ATOM 722 N N . ASN A 1 93 ? 8.391 4.438 -26.494 1.00 97.50 93 ASN A N 1
ATOM 723 C CA . ASN A 1 93 ? 7.837 5.573 -27.236 1.00 97.50 93 ASN A CA 1
ATOM 724 C C . ASN A 1 93 ? 8.855 6.192 -28.203 1.00 97.50 93 ASN A C 1
ATOM 726 O O . ASN A 1 93 ? 8.472 6.631 -29.284 1.00 97.50 93 ASN A O 1
ATOM 730 N N . LEU A 1 94 ? 10.134 6.236 -27.816 1.00 97.12 94 LEU A N 1
ATOM 731 C CA . LEU A 1 94 ? 11.215 6.761 -28.655 1.00 97.12 94 LEU A CA 1
ATOM 732 C C . LEU A 1 94 ? 11.587 5.801 -29.788 1.00 97.12 94 LEU A C 1
ATOM 734 O O . LEU A 1 94 ? 11.870 6.246 -30.893 1.00 97.12 94 LEU A O 1
ATOM 738 N N . ASN A 1 95 ? 11.553 4.491 -29.531 1.00 96.50 95 ASN A N 1
ATOM 739 C CA . ASN A 1 95 ? 11.828 3.474 -30.542 1.00 96.50 95 ASN A CA 1
ATOM 740 C C . ASN A 1 95 ? 10.789 2.334 -30.486 1.00 96.50 95 ASN A C 1
ATOM 742 O O . ASN A 1 95 ? 11.030 1.303 -29.852 1.00 96.50 95 ASN A O 1
ATOM 746 N N . PRO A 1 96 ? 9.627 2.494 -31.151 1.00 94.50 96 PRO A N 1
ATOM 747 C CA . PRO A 1 96 ? 8.535 1.518 -31.087 1.00 94.50 96 PRO A CA 1
ATOM 748 C C . PRO A 1 96 ? 8.812 0.203 -31.824 1.00 94.50 96 PRO A C 1
ATOM 750 O O . PRO A 1 96 ? 8.178 -0.812 -31.531 1.00 94.50 96 PRO A O 1
ATOM 753 N N . THR A 1 97 ? 9.726 0.217 -32.798 1.00 93.81 97 THR A N 1
ATOM 754 C CA . THR A 1 97 ? 10.056 -0.934 -33.655 1.00 93.81 97 THR A CA 1
ATOM 755 C C . THR A 1 97 ? 11.337 -1.645 -33.224 1.00 93.81 97 THR A C 1
ATOM 757 O O . THR A 1 97 ? 11.878 -2.438 -33.991 1.00 93.81 97 THR A O 1
ATOM 760 N N . ARG A 1 98 ? 11.835 -1.365 -32.012 1.00 93.56 98 ARG A N 1
ATOM 761 C CA . ARG A 1 98 ? 13.004 -2.044 -31.444 1.00 93.56 98 ARG A CA 1
ATOM 762 C C . ARG A 1 98 ? 12.783 -3.552 -31.332 1.00 93.56 98 ARG A C 1
ATOM 764 O O . ARG A 1 98 ? 11.685 -4.005 -31.004 1.00 93.56 98 ARG A O 1
ATOM 771 N N . GLU A 1 99 ? 13.845 -4.312 -31.586 1.00 92.62 99 GLU A N 1
ATOM 772 C CA . GLU A 1 99 ? 13.830 -5.780 -31.616 1.00 92.62 99 GLU A CA 1
ATOM 773 C C . GLU A 1 99 ? 13.336 -6.381 -30.288 1.00 92.62 99 GLU A C 1
ATOM 775 O O . GLU A 1 99 ? 12.505 -7.286 -30.282 1.00 92.62 99 GLU A O 1
ATOM 780 N N . ASP A 1 100 ? 13.739 -5.797 -29.157 1.00 91.31 100 ASP A N 1
ATOM 781 C CA . ASP A 1 100 ? 13.326 -6.191 -27.803 1.00 91.31 100 ASP A CA 1
ATOM 782 C C . ASP A 1 100 ? 12.025 -5.513 -27.323 1.00 91.31 100 ASP A C 1
ATOM 784 O O . ASP A 1 100 ? 11.688 -5.526 -26.137 1.00 91.31 100 ASP A O 1
ATOM 788 N N . GLY A 1 101 ? 11.237 -4.935 -28.235 1.00 93.69 101 GLY A N 1
ATOM 789 C CA . GLY A 1 101 ? 9.981 -4.256 -27.902 1.00 93.69 101 GLY A CA 1
ATOM 790 C C . GLY A 1 101 ? 8.905 -5.187 -27.325 1.00 93.69 101 GLY A C 1
ATOM 791 O O . GLY A 1 101 ? 7.984 -4.722 -26.652 1.00 93.69 101 GLY A O 1
ATOM 792 N N . GLY A 1 102 ? 8.990 -6.497 -27.583 1.00 95.88 102 GLY A N 1
ATOM 793 C CA . GLY A 1 102 ? 8.161 -7.518 -26.925 1.00 95.88 102 GLY A CA 1
ATOM 794 C C . GLY A 1 102 ? 8.408 -7.555 -25.416 1.00 95.88 102 GLY A C 1
ATOM 795 O O . GLY A 1 102 ? 7.511 -7.224 -24.642 1.00 95.88 102 GLY A O 1
ATOM 796 N N . ASP A 1 103 ? 9.652 -7.824 -25.021 1.00 96.38 103 ASP A N 1
ATOM 797 C CA . ASP A 1 103 ? 10.079 -7.896 -23.620 1.00 96.38 103 ASP A CA 1
ATOM 798 C C . ASP A 1 103 ? 9.761 -6.607 -22.848 1.00 96.38 103 ASP A C 1
ATOM 800 O O . ASP A 1 103 ? 9.312 -6.643 -21.701 1.00 96.38 103 ASP A O 1
ATOM 804 N N . ILE A 1 104 ? 9.955 -5.441 -23.474 1.00 97.06 104 ILE A N 1
ATOM 805 C CA . ILE A 1 104 ? 9.654 -4.145 -22.848 1.00 97.06 104 ILE A CA 1
ATOM 806 C C . ILE A 1 104 ? 8.156 -4.002 -22.556 1.00 97.06 104 ILE A C 1
ATOM 808 O O . ILE A 1 104 ? 7.782 -3.518 -21.485 1.00 97.06 104 ILE A O 1
ATOM 812 N N . ARG A 1 105 ? 7.282 -4.443 -23.469 1.00 97.44 105 ARG A N 1
ATOM 813 C CA . ARG A 1 105 ? 5.827 -4.423 -23.247 1.00 97.44 105 ARG A CA 1
ATOM 814 C C . ARG A 1 105 ? 5.416 -5.348 -22.107 1.00 97.44 105 ARG A C 1
ATOM 816 O O . ARG A 1 105 ? 4.565 -4.958 -21.304 1.00 97.44 105 ARG A O 1
ATOM 823 N N . ASP A 1 106 ? 6.050 -6.508 -21.987 1.00 97.62 106 ASP A N 1
ATOM 824 C CA . ASP A 1 106 ? 5.803 -7.433 -20.880 1.00 97.62 106 ASP A CA 1
ATOM 825 C C . ASP A 1 106 ? 6.202 -6.813 -19.535 1.00 97.62 106 ASP A C 1
ATOM 827 O O . ASP A 1 106 ? 5.416 -6.829 -18.580 1.00 97.62 106 ASP A O 1
ATOM 831 N N . TRP A 1 107 ? 7.364 -6.155 -19.473 1.00 97.62 107 TRP A N 1
ATOM 832 C CA . TRP A 1 107 ? 7.778 -5.390 -18.294 1.00 97.62 107 TRP A CA 1
ATOM 833 C C . TRP A 1 107 ? 6.791 -4.274 -17.946 1.00 97.62 107 TRP A C 1
ATOM 835 O O . TRP A 1 107 ? 6.380 -4.160 -16.789 1.00 97.62 107 TRP A O 1
ATOM 845 N N . ILE A 1 108 ? 6.349 -3.484 -18.928 1.00 98.25 108 ILE A N 1
ATOM 846 C CA . ILE A 1 108 ? 5.338 -2.434 -18.726 1.00 98.25 108 ILE A CA 1
ATOM 847 C C . ILE A 1 108 ? 4.045 -3.031 -18.162 1.00 98.25 108 ILE A C 1
ATOM 849 O O . ILE A 1 108 ? 3.462 -2.464 -17.232 1.00 98.25 108 ILE A O 1
ATOM 853 N N . ALA A 1 109 ? 3.598 -4.179 -18.674 1.00 98.19 109 ALA A N 1
ATOM 854 C CA . ALA A 1 109 ? 2.386 -4.842 -18.209 1.00 98.19 109 ALA A CA 1
ATOM 855 C C . ALA A 1 109 ? 2.504 -5.295 -16.744 1.00 98.19 109 ALA A C 1
ATOM 857 O O . ALA A 1 109 ? 1.583 -5.063 -15.951 1.00 98.19 109 ALA A O 1
ATOM 858 N N . VAL A 1 110 ? 3.633 -5.900 -16.363 1.00 97.81 110 VAL A N 1
ATOM 859 C CA . VAL A 1 110 ? 3.901 -6.331 -14.981 1.00 97.81 110 VAL A CA 1
ATOM 860 C C . VAL A 1 110 ? 3.997 -5.128 -14.043 1.00 97.81 110 VAL A C 1
ATOM 862 O O . VAL A 1 110 ? 3.294 -5.080 -13.031 1.00 97.81 110 VAL A O 1
ATOM 865 N N . LEU A 1 111 ? 4.797 -4.122 -14.396 1.00 97.56 111 LEU A N 1
ATOM 866 C CA . LEU A 1 111 ? 5.002 -2.930 -13.569 1.00 97.56 111 LEU A CA 1
ATOM 867 C C . LEU A 1 111 ? 3.716 -2.110 -13.409 1.00 97.56 111 LEU A C 1
ATOM 869 O O . LEU A 1 111 ? 3.430 -1.607 -12.325 1.00 97.56 111 LEU A O 1
ATOM 873 N N . SER A 1 112 ? 2.877 -2.044 -14.443 1.00 97.88 112 SER A N 1
ATOM 874 C CA . SER A 1 112 ? 1.563 -1.394 -14.362 1.00 97.88 112 SER A CA 1
ATOM 875 C C . SER A 1 112 ? 0.623 -2.105 -13.388 1.00 97.88 112 SER A C 1
ATOM 877 O O . SER A 1 112 ? -0.130 -1.453 -12.661 1.00 97.88 112 SER A O 1
ATOM 879 N N . LYS A 1 113 ? 0.644 -3.445 -13.349 1.00 97.88 113 LYS A N 1
ATOM 880 C CA . LYS A 1 113 ? -0.122 -4.217 -12.358 1.00 97.88 113 LYS A CA 1
ATOM 881 C C . LYS A 1 113 ? 0.412 -3.972 -10.948 1.00 97.88 113 LYS A C 1
ATOM 883 O O . LYS A 1 113 ? -0.392 -3.743 -10.048 1.00 97.88 113 LYS A O 1
ATOM 888 N N . LEU A 1 114 ? 1.734 -3.951 -10.769 1.00 96.12 114 LEU A N 1
ATOM 889 C CA . LEU A 1 114 ? 2.365 -3.642 -9.482 1.00 96.12 114 LEU A CA 1
ATOM 890 C C . LEU A 1 114 ? 1.972 -2.249 -8.975 1.00 96.12 114 LEU A C 1
ATOM 892 O O . LEU A 1 114 ? 1.517 -2.132 -7.842 1.00 96.12 114 LEU A O 1
ATOM 896 N N . ALA A 1 115 ? 2.022 -1.224 -9.827 1.00 95.44 115 ALA A N 1
ATOM 897 C CA . ALA A 1 115 ? 1.611 0.133 -9.464 1.00 95.44 115 ALA A CA 1
ATOM 898 C C . ALA A 1 115 ? 0.132 0.209 -9.032 1.00 95.44 115 ALA A C 1
ATOM 900 O O . ALA A 1 115 ? -0.223 0.917 -8.086 1.00 95.44 115 ALA A O 1
ATOM 901 N N . LYS A 1 116 ? -0.756 -0.547 -9.696 1.00 96.75 116 LYS A N 1
ATOM 902 C CA . LYS A 1 116 ? -2.169 -0.653 -9.289 1.00 96.75 116 LYS A CA 1
ATOM 903 C C . LYS A 1 116 ? -2.311 -1.323 -7.922 1.00 96.75 116 LYS A C 1
ATOM 905 O O . LYS A 1 116 ? -3.052 -0.818 -7.082 1.00 96.75 116 LYS A O 1
ATOM 910 N N . LEU A 1 117 ? -1.598 -2.426 -7.697 1.00 96.62 117 LEU A N 1
ATOM 911 C CA . LEU A 1 117 ? -1.616 -3.158 -6.428 1.00 96.62 117 LEU A CA 1
ATOM 912 C C . LEU A 1 117 ? -1.095 -2.304 -5.270 1.00 96.62 117 LEU A C 1
ATOM 914 O O . LEU A 1 117 ? -1.709 -2.284 -4.206 1.00 96.62 117 LEU A O 1
ATOM 918 N N . GLU A 1 118 ? -0.015 -1.559 -5.482 1.00 94.56 118 GLU A N 1
ATOM 919 C CA . GLU A 1 118 ? 0.541 -0.641 -4.490 1.00 94.56 118 GLU A CA 1
ATOM 920 C C . GLU A 1 118 ? -0.478 0.434 -4.094 1.00 94.56 118 GLU A C 1
ATOM 922 O O . GLU A 1 118 ? -0.753 0.630 -2.908 1.00 94.56 118 GLU A O 1
ATOM 927 N N . LYS A 1 119 ? -1.132 1.062 -5.079 1.00 95.44 119 LYS A N 1
ATOM 928 C CA . LYS A 1 119 ? -2.190 2.048 -4.829 1.00 95.44 119 LYS A CA 1
ATOM 929 C C . LYS A 1 119 ? -3.351 1.454 -4.026 1.00 95.44 119 LYS A C 1
ATOM 931 O O . LYS A 1 119 ? -3.821 2.078 -3.073 1.00 95.44 119 LYS A O 1
ATOM 936 N N . SER A 1 120 ? -3.803 0.253 -4.386 1.00 97.31 120 SER A N 1
ATOM 937 C CA . SER A 1 120 ? -4.850 -0.462 -3.649 1.00 97.31 120 SER A CA 1
ATOM 938 C C . SER A 1 120 ? -4.423 -0.803 -2.220 1.00 97.31 120 SER A C 1
ATOM 940 O O . SER A 1 120 ? -5.220 -0.641 -1.300 1.00 97.31 120 SER A O 1
ATOM 942 N N . SER A 1 121 ? -3.170 -1.211 -2.012 1.00 97.44 121 SER A N 1
ATOM 943 C CA . SER A 1 121 ? -2.610 -1.519 -0.691 1.00 97.44 121 SER A CA 1
ATOM 944 C C . SER A 1 121 ? -2.565 -0.286 0.216 1.00 97.44 121 SER A C 1
ATOM 946 O O . SER A 1 121 ? -3.041 -0.330 1.351 1.00 97.44 121 SER A O 1
ATOM 948 N N . ILE A 1 122 ? -2.086 0.852 -0.301 1.00 97.25 122 ILE A N 1
ATOM 949 C CA . ILE A 1 122 ? -2.076 2.133 0.424 1.00 97.25 122 ILE A CA 1
ATOM 950 C C . ILE A 1 122 ? -3.501 2.538 0.815 1.00 97.25 122 ILE A C 1
ATOM 952 O O . ILE A 1 122 ? -3.753 2.928 1.958 1.00 97.25 122 ILE A O 1
ATOM 956 N N . HIS A 1 123 ? -4.443 2.418 -0.121 1.00 97.44 123 HIS A N 1
ATOM 957 C CA . HIS A 1 123 ? -5.842 2.740 0.131 1.00 97.44 123 HIS A CA 1
ATOM 958 C C . HIS A 1 123 ? -6.448 1.850 1.222 1.00 97.44 123 HIS A C 1
ATOM 960 O O . HIS A 1 123 ? -7.055 2.360 2.164 1.00 97.44 123 HIS A O 1
ATOM 966 N N . LEU A 1 124 ? -6.232 0.537 1.134 1.00 98.31 124 LEU A N 1
ATOM 967 C CA . LEU A 1 124 ? -6.733 -0.427 2.108 1.00 98.31 124 LEU A CA 1
ATOM 968 C C . LEU A 1 124 ? -6.138 -0.186 3.500 1.00 98.31 124 LEU A C 1
ATOM 970 O O . LEU A 1 124 ? -6.866 -0.190 4.489 1.00 98.31 124 LEU A O 1
ATOM 974 N N . LYS A 1 125 ? -4.837 0.108 3.583 1.00 98.31 125 LYS A N 1
ATOM 975 C CA . LYS A 1 125 ? -4.173 0.463 4.844 1.00 98.31 125 LYS A CA 1
ATOM 976 C C . LYS A 1 125 ? -4.786 1.716 5.472 1.00 98.31 125 LYS A C 1
ATOM 978 O O . LYS A 1 125 ? -5.013 1.748 6.678 1.00 98.31 125 LYS A O 1
ATOM 983 N N . SER A 1 126 ? -5.094 2.732 4.665 1.00 98.06 126 SER A N 1
ATOM 984 C CA . SER A 1 126 ? -5.774 3.937 5.150 1.00 98.06 126 SER A CA 1
ATOM 985 C C . SER A 1 126 ? -7.170 3.630 5.701 1.00 98.06 126 SER A C 1
ATOM 987 O O . SER A 1 126 ? -7.524 4.144 6.761 1.00 98.06 126 SER A O 1
ATOM 989 N N . GLN A 1 127 ? -7.950 2.778 5.027 1.00 98.38 127 GLN A N 1
ATOM 990 C CA . GLN A 1 127 ? -9.260 2.350 5.533 1.00 98.38 127 GLN A CA 1
ATOM 991 C C . GLN A 1 127 ? -9.138 1.569 6.844 1.00 98.38 127 GLN A C 1
ATOM 993 O O . GLN A 1 127 ? -9.893 1.823 7.779 1.00 98.38 127 GLN A O 1
ATOM 998 N N . TYR A 1 128 ? -8.165 0.662 6.929 1.00 98.44 128 TYR A N 1
ATOM 999 C CA . TYR A 1 128 ? -7.914 -0.125 8.130 1.00 98.44 128 TYR A CA 1
ATOM 1000 C C . TYR A 1 128 ? -7.603 0.762 9.341 1.00 98.44 128 TYR A C 1
ATOM 1002 O O . TYR A 1 128 ? -8.197 0.579 10.400 1.00 98.44 128 TYR A O 1
ATOM 1010 N N . GLU A 1 129 ? -6.726 1.758 9.193 1.00 98.31 129 GLU A N 1
ATOM 1011 C CA . GLU A 1 129 ? -6.403 2.665 10.302 1.00 98.31 129 GLU A CA 1
ATOM 1012 C C . GLU A 1 129 ? -7.604 3.521 10.729 1.00 98.31 129 GLU A C 1
ATOM 1014 O O . GLU A 1 129 ? -7.802 3.735 11.924 1.00 98.31 129 GLU A O 1
ATOM 1019 N N . LYS A 1 130 ? -8.458 3.951 9.791 1.00 98.38 130 LYS A N 1
ATOM 1020 C CA . LYS A 1 130 ? -9.711 4.652 10.126 1.00 98.38 130 LYS A CA 1
ATOM 1021 C C . LYS A 1 130 ? -10.661 3.762 10.925 1.00 98.38 130 LYS A C 1
ATOM 1023 O O . LYS A 1 130 ? -11.070 4.137 12.019 1.00 98.38 130 LYS A O 1
ATOM 1028 N N . ALA A 1 131 ? -10.932 2.554 10.431 1.00 98.31 131 ALA A N 1
ATOM 1029 C CA . ALA A 1 131 ? -11.785 1.590 11.123 1.00 98.31 131 ALA A CA 1
ATOM 1030 C C . ALA A 1 131 ? -11.218 1.212 12.502 1.00 98.31 131 ALA A C 1
ATOM 1032 O O . ALA A 1 131 ? -11.954 0.999 13.464 1.00 98.31 131 ALA A O 1
ATOM 1033 N N . ARG A 1 132 ? -9.890 1.151 12.635 1.00 98.31 132 ARG A N 1
ATOM 1034 C CA . ARG A 1 132 ? -9.221 0.933 13.918 1.00 98.31 132 ARG A CA 1
ATOM 1035 C C . ARG A 1 132 ? -9.464 2.089 14.890 1.00 98.31 132 ARG A C 1
ATOM 1037 O O . ARG A 1 132 ? -9.749 1.834 16.056 1.00 98.31 132 ARG A O 1
ATOM 1044 N N . GLN A 1 133 ? -9.361 3.335 14.433 1.00 98.44 133 GLN A N 1
ATOM 1045 C CA . GLN A 1 133 ? -9.637 4.516 15.258 1.00 98.44 133 GLN A CA 1
ATOM 1046 C C . GLN A 1 133 ? -11.104 4.584 15.693 1.00 98.44 133 GLN A C 1
ATOM 1048 O O . GLN A 1 133 ? -11.380 4.854 16.860 1.00 98.44 133 GLN A O 1
ATOM 1053 N N . GLU A 1 134 ? -12.032 4.285 14.786 1.00 98.25 134 GLU A N 1
ATOM 1054 C CA . GLU A 1 134 ? -13.465 4.205 15.089 1.00 98.25 134 GLU A CA 1
ATOM 1055 C C . GLU A 1 134 ? -13.763 3.112 16.120 1.00 98.25 134 GLU A C 1
ATOM 1057 O O . GLU A 1 134 ? -14.479 3.348 17.086 1.00 98.25 134 GLU A O 1
ATOM 1062 N N . ASN A 1 135 ? -13.151 1.933 15.997 1.00 98.12 135 ASN A N 1
ATOM 1063 C CA . ASN A 1 135 ? -13.308 0.882 17.003 1.00 98.12 135 ASN A CA 1
ATOM 1064 C C . ASN A 1 135 ? -12.774 1.298 18.381 1.00 98.12 135 ASN A C 1
ATOM 1066 O O . ASN A 1 135 ? -13.373 0.963 19.402 1.00 98.12 135 ASN A O 1
ATOM 1070 N N . LEU A 1 136 ? -11.664 2.041 18.433 1.00 98.38 136 LEU A N 1
ATOM 1071 C CA . LEU A 1 136 ? -11.132 2.562 19.694 1.00 98.38 136 LEU A CA 1
ATOM 1072 C C . LEU A 1 136 ? -12.073 3.592 20.327 1.00 98.38 136 LEU A C 1
ATOM 1074 O O . LEU A 1 136 ? -12.305 3.538 21.533 1.00 98.38 136 LEU A O 1
ATOM 1078 N N . SER A 1 137 ? -12.638 4.506 19.535 1.00 98.25 137 SER A N 1
ATOM 1079 C CA . SER A 1 137 ? -13.582 5.501 20.052 1.00 98.25 137 SER A CA 1
ATOM 1080 C C . SER A 1 137 ? -14.892 4.860 20.511 1.00 98.25 137 SER A C 1
ATOM 1082 O O . SER A 1 137 ? -15.401 5.206 21.576 1.00 98.25 137 SER A O 1
ATOM 1084 N N . LEU A 1 138 ? -15.400 3.870 19.771 1.00 98.50 138 LEU A N 1
ATOM 1085 C CA . LEU A 1 138 ? -16.563 3.082 20.173 1.00 98.50 138 LEU A CA 1
ATOM 1086 C C . LEU A 1 138 ? -16.310 2.334 21.480 1.00 98.50 138 LEU A C 1
ATOM 1088 O O . LEU A 1 138 ? -17.175 2.341 22.349 1.00 98.50 138 LEU A O 1
ATOM 1092 N N . LYS A 1 139 ? -15.118 1.757 21.662 1.00 98.44 139 LYS A N 1
ATOM 1093 C CA . LYS A 1 139 ? -14.754 1.087 22.914 1.00 98.44 139 LYS A CA 1
ATOM 1094 C C . LYS A 1 139 ? -14.800 2.041 24.111 1.00 98.44 139 LYS A C 1
ATOM 1096 O O . LYS A 1 139 ? -15.401 1.710 25.125 1.00 98.44 139 LYS A O 1
ATOM 1101 N N . ILE A 1 140 ? -14.237 3.240 23.970 1.00 98.38 140 ILE A N 1
ATOM 1102 C CA . ILE A 1 140 ? -14.289 4.273 25.017 1.00 98.38 140 ILE A CA 1
ATOM 1103 C C . ILE A 1 140 ? -15.740 4.687 25.310 1.00 98.38 140 ILE A C 1
ATOM 1105 O O . ILE A 1 140 ? 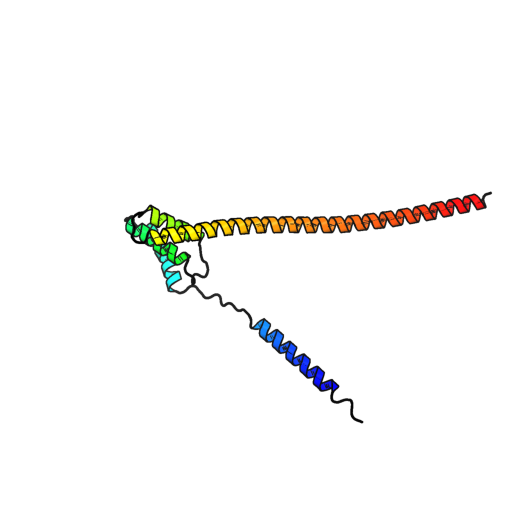-16.115 4.887 26.464 1.00 98.38 140 ILE A O 1
ATOM 1109 N N . ASN A 1 141 ? -16.573 4.806 24.273 1.00 98.38 141 ASN A N 1
ATOM 1110 C CA . ASN A 1 141 ? -17.986 5.136 24.445 1.00 98.38 141 ASN A CA 1
ATOM 1111 C C . ASN A 1 141 ? -18.752 4.028 25.179 1.00 98.38 141 ASN A C 1
ATOM 1113 O O . ASN A 1 141 ? -19.581 4.348 26.025 1.00 98.38 141 ASN A O 1
ATOM 1117 N N . ILE A 1 142 ? -18.458 2.755 24.896 1.00 98.44 142 ILE A N 1
ATOM 1118 C CA . ILE A 1 142 ? -19.034 1.613 25.618 1.00 98.44 142 ILE A CA 1
ATOM 1119 C C . ILE A 1 142 ? -18.654 1.685 27.099 1.00 98.44 142 ILE A C 1
ATOM 1121 O O . ILE A 1 142 ? -19.546 1.699 27.937 1.00 98.44 142 ILE A O 1
ATOM 1125 N N . GLU A 1 143 ? -17.368 1.854 27.424 1.00 98.31 143 GLU A N 1
ATOM 1126 C CA . GLU A 1 143 ? -16.900 1.971 28.817 1.00 98.31 143 GLU A CA 1
ATOM 1127 C C . GLU A 1 143 ? -17.574 3.144 29.558 1.00 98.31 143 GLU A C 1
ATOM 1129 O O . GLU A 1 143 ? -17.935 3.050 30.734 1.00 98.31 143 GLU A O 1
ATOM 1134 N N . ARG A 1 144 ? -17.794 4.270 28.866 1.00 98.31 144 ARG A N 1
ATOM 1135 C CA . ARG A 1 144 ? -18.522 5.416 29.425 1.00 98.31 144 ARG A CA 1
ATOM 1136 C C . ARG A 1 144 ? -19.992 5.091 29.697 1.00 98.31 144 ARG A C 1
ATOM 1138 O O . ARG A 1 144 ? -20.501 5.493 30.742 1.00 98.31 144 ARG A O 1
ATOM 1145 N N . LEU A 1 145 ? -20.668 4.420 28.766 1.00 98.19 145 LEU A N 1
ATOM 1146 C CA . LEU A 1 145 ? -22.072 4.036 28.915 1.00 98.19 145 LEU A CA 1
ATOM 1147 C C . LEU A 1 145 ? -22.255 3.012 30.038 1.00 98.19 145 LEU A C 1
ATOM 1149 O O . LEU A 1 145 ? -23.166 3.173 30.841 1.00 98.19 145 LEU A O 1
ATOM 1153 N N . GLU A 1 146 ? -21.354 2.035 30.155 1.00 98.25 146 GLU A N 1
ATOM 1154 C CA . GLU A 1 146 ? -21.346 1.066 31.260 1.00 98.25 146 GLU A CA 1
ATOM 1155 C C . GLU A 1 146 ? -21.234 1.773 32.617 1.00 98.25 146 GLU A C 1
ATOM 1157 O O . GLU A 1 146 ? -21.971 1.465 33.554 1.00 98.25 146 GLU A O 1
ATOM 1162 N N . LYS A 1 147 ? -20.370 2.792 32.720 1.00 98.31 147 LYS A N 1
ATOM 1163 C CA . LYS A 1 147 ? -20.258 3.598 33.942 1.00 98.31 147 LYS A CA 1
ATOM 1164 C C . LYS A 1 147 ? -21.544 4.373 34.254 1.00 98.31 147 LYS A C 1
ATOM 1166 O O . LYS A 1 147 ? -21.948 4.437 35.412 1.00 98.31 147 LYS A O 1
ATOM 1171 N N . GLN A 1 148 ? -22.177 4.966 33.241 1.00 98.00 148 GLN A N 1
ATOM 1172 C CA . GLN A 1 148 ? -23.441 5.687 33.421 1.00 98.00 148 GLN A CA 1
ATOM 1173 C C . GLN A 1 148 ? -24.578 4.750 33.840 1.00 98.00 148 GLN A C 1
ATOM 1175 O O . GLN A 1 148 ? -25.392 5.121 34.682 1.00 98.00 148 GLN A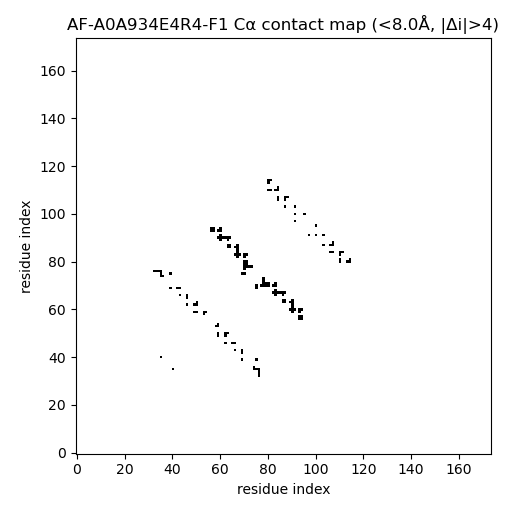 O 1
ATOM 1180 N N . GLU A 1 149 ? -24.630 3.539 33.285 1.00 98.38 149 GLU A N 1
ATOM 1181 C CA . GLU A 1 149 ? -25.604 2.525 33.686 1.00 98.38 149 GLU A CA 1
ATOM 1182 C C . GLU A 1 149 ? -25.431 2.143 35.161 1.00 98.38 149 GLU A C 1
ATOM 1184 O O . GLU A 1 149 ? -26.407 2.105 35.907 1.00 98.38 149 GLU A O 1
ATOM 1189 N N . GLU A 1 150 ? -24.192 1.927 35.601 1.00 98.56 150 GLU A N 1
ATOM 1190 C CA . GLU A 1 150 ? -23.880 1.595 36.993 1.00 98.56 150 GLU A CA 1
ATOM 1191 C C . GLU A 1 150 ? -24.271 2.722 37.966 1.00 98.56 150 GLU A C 1
ATOM 1193 O O . GLU A 1 150 ? -24.837 2.470 39.030 1.00 98.56 150 GLU A O 1
ATOM 1198 N N . GLU A 1 151 ? -24.014 3.982 37.602 1.00 98.38 151 GLU A N 1
ATOM 1199 C CA . GLU A 1 151 ? -24.437 5.148 38.390 1.00 98.38 151 GLU A CA 1
ATOM 1200 C C . GLU A 1 151 ? -25.969 5.238 38.501 1.00 98.38 151 GLU A C 1
ATOM 1202 O O . GLU A 1 151 ? -26.502 5.489 39.585 1.00 98.38 151 GLU A O 1
ATOM 1207 N N . LEU A 1 152 ? -26.689 4.982 37.404 1.00 98.25 152 LEU A N 1
ATOM 1208 C CA . LEU A 1 152 ? -28.153 4.974 37.397 1.00 98.25 152 LEU A CA 1
ATOM 1209 C C . LEU A 1 152 ? -28.727 3.828 38.237 1.00 98.25 152 LEU A C 1
ATOM 1211 O O . LEU A 1 152 ? -29.689 4.050 38.970 1.00 98.25 152 LEU A O 1
ATOM 1215 N N . ARG A 1 153 ? -28.132 2.630 38.180 1.00 98.25 153 ARG A N 1
ATOM 1216 C CA . ARG A 1 153 ? -28.543 1.490 39.017 1.00 98.25 153 ARG A CA 1
ATOM 1217 C C . ARG A 1 153 ? -28.455 1.827 40.503 1.00 98.25 153 ARG A C 1
ATOM 1219 O O . ARG A 1 153 ? -29.443 1.652 41.212 1.00 98.25 153 ARG A O 1
ATOM 1226 N N . LYS A 1 154 ? -27.338 2.410 40.949 1.00 98.31 154 LYS A N 1
ATOM 1227 C CA . LYS A 1 154 ? -27.174 2.864 42.343 1.00 98.31 154 LYS A CA 1
ATOM 1228 C C . LYS A 1 154 ? -28.216 3.903 42.739 1.00 98.31 154 LYS A C 1
ATOM 1230 O O . LYS A 1 154 ? -28.832 3.783 43.790 1.00 98.31 154 LYS A O 1
ATOM 1235 N N . SER A 1 155 ? -28.475 4.887 41.876 1.00 98.00 155 SER A N 1
ATOM 1236 C CA . SER A 1 155 ? -29.501 5.895 42.155 1.00 98.00 155 SER A CA 1
ATOM 1237 C C . SER A 1 155 ? -30.905 5.292 42.271 1.00 98.00 155 SER A C 1
ATOM 1239 O O . SER A 1 155 ? -31.708 5.797 43.053 1.00 98.00 155 SER A O 1
ATOM 1241 N N . ILE A 1 156 ? -31.227 4.250 41.498 1.00 98.00 156 ILE A N 1
ATOM 1242 C CA . ILE A 1 156 ? -32.508 3.539 41.610 1.00 98.00 156 ILE A CA 1
ATOM 1243 C C . ILE A 1 156 ? -32.596 2.810 42.955 1.00 98.00 156 ILE A C 1
ATOM 1245 O O . ILE A 1 156 ? -33.618 2.923 43.630 1.00 98.00 156 ILE A O 1
ATOM 1249 N N . GLU A 1 157 ? -31.538 2.107 43.366 1.00 97.88 157 GLU A N 1
ATOM 1250 C CA . GLU A 1 157 ? -31.476 1.413 44.662 1.00 97.88 157 GLU A CA 1
ATOM 1251 C C . GLU A 1 157 ? -31.630 2.389 45.840 1.00 97.88 157 GLU A C 1
ATOM 1253 O O . GLU A 1 157 ? -32.430 2.149 46.750 1.00 97.88 157 GLU A O 1
ATOM 1258 N N . ASP A 1 158 ? -30.939 3.531 45.793 1.00 98.06 158 ASP A N 1
ATOM 1259 C CA . ASP A 1 158 ? -31.046 4.585 46.805 1.00 98.06 158 ASP A CA 1
ATOM 1260 C C . ASP A 1 158 ? -32.483 5.116 46.909 1.00 98.06 158 ASP A C 1
ATOM 1262 O O . ASP A 1 158 ? -33.031 5.222 48.012 1.00 98.06 158 ASP A O 1
ATOM 1266 N N . LEU A 1 159 ? -33.132 5.397 45.772 1.00 97.75 159 LEU A N 1
ATOM 1267 C CA . LEU A 1 159 ? -34.523 5.859 45.733 1.00 97.75 159 LEU A CA 1
ATOM 1268 C C . LEU A 1 159 ? -35.499 4.810 46.283 1.00 97.75 159 LEU A C 1
ATOM 1270 O O . LEU A 1 159 ? -36.388 5.162 47.059 1.00 97.75 159 LEU A O 1
ATOM 1274 N N . GLN A 1 160 ? -35.313 3.532 45.943 1.00 97.69 160 GLN A N 1
ATOM 1275 C CA . GLN A 1 160 ? -36.120 2.432 46.483 1.00 97.69 160 GLN A CA 1
ATOM 1276 C C . GLN A 1 160 ? -35.964 2.311 48.004 1.00 97.69 160 GLN A C 1
ATOM 1278 O O . GLN A 1 160 ? -36.947 2.131 48.727 1.00 97.69 160 GLN A O 1
ATOM 1283 N N . SER A 1 161 ? -34.736 2.453 48.509 1.00 97.56 161 SER A N 1
ATOM 1284 C CA . SER A 1 161 ? -34.466 2.419 49.948 1.00 97.56 161 SER A CA 1
ATOM 1285 C C . SER A 1 161 ? -35.132 3.587 50.688 1.00 97.56 161 SER A C 1
ATOM 1287 O O . SER A 1 161 ? -35.697 3.401 51.769 1.00 97.56 161 SER A O 1
ATOM 1289 N N . LEU A 1 162 ? -35.130 4.782 50.087 1.00 97.56 162 LEU A N 1
ATOM 1290 C CA . LEU A 1 162 ? -35.759 5.977 50.642 1.00 97.56 162 LEU A CA 1
ATOM 1291 C C . LEU A 1 162 ? -37.284 5.840 50.683 1.00 97.56 162 LEU A C 1
ATOM 1293 O O . LEU A 1 162 ? -37.906 6.183 51.690 1.00 97.56 162 LEU A O 1
ATOM 1297 N N . GLU A 1 163 ? -37.888 5.321 49.614 1.00 97.75 163 GLU A N 1
ATOM 1298 C CA . GLU A 1 163 ? -39.326 5.054 49.553 1.00 97.75 163 GLU A CA 1
ATOM 1299 C C . GLU A 1 163 ? -39.754 4.081 50.659 1.00 97.75 163 GLU A C 1
ATOM 1301 O O . GLU A 1 163 ? -40.707 4.359 51.393 1.00 97.75 163 GLU A O 1
ATOM 1306 N N . LEU A 1 164 ? -38.985 3.004 50.864 1.00 96.88 164 LEU A N 1
ATOM 1307 C CA . LEU A 1 164 ? -39.224 2.045 51.941 1.00 96.88 164 LEU A CA 1
ATOM 1308 C C . LEU A 1 164 ? -39.161 2.707 53.326 1.00 96.88 164 LEU A C 1
ATOM 1310 O O . LEU A 1 164 ? -40.042 2.485 54.158 1.00 96.88 164 LEU A O 1
ATOM 1314 N N . GLN A 1 165 ? -38.152 3.546 53.580 1.00 96.69 165 GLN A N 1
ATOM 1315 C CA . GLN A 1 165 ? -38.029 4.276 54.847 1.00 96.69 165 GLN A CA 1
ATOM 1316 C C . GLN A 1 165 ? -39.196 5.243 55.075 1.00 96.69 165 GLN A C 1
ATOM 1318 O O . GLN A 1 165 ? -39.694 5.363 56.198 1.00 96.69 165 GLN A O 1
ATOM 1323 N N . MET A 1 166 ? -39.642 5.944 54.029 1.00 96.62 166 MET A N 1
ATOM 1324 C CA . MET A 1 166 ? -40.794 6.839 54.124 1.00 96.62 166 MET A CA 1
ATOM 1325 C C . MET A 1 166 ? -42.078 6.073 54.440 1.00 96.62 166 MET A C 1
ATOM 1327 O O . MET A 1 166 ? -42.859 6.528 55.276 1.00 96.62 166 MET A O 1
ATOM 1331 N N . GLU A 1 167 ? -42.288 4.913 53.821 1.00 96.38 167 GLU A N 1
ATOM 1332 C CA . GLU A 1 167 ? -43.467 4.087 54.077 1.00 96.38 167 GLU A CA 1
ATOM 1333 C C . GLU A 1 167 ? -43.463 3.518 55.502 1.00 96.38 167 GLU A C 1
ATOM 1335 O O . GLU A 1 167 ? -44.466 3.612 56.211 1.00 96.38 167 GLU A O 1
ATOM 1340 N N . GLN A 1 168 ? -42.311 3.047 55.986 1.00 94.62 168 GLN A N 1
ATOM 1341 C CA . GLN A 1 168 ? -42.147 2.634 57.384 1.00 94.62 168 GLN A CA 1
ATOM 1342 C C . GLN A 1 168 ? -42.460 3.778 58.359 1.00 94.62 168 GLN A C 1
ATOM 1344 O O . GLN A 1 168 ? -43.200 3.584 59.324 1.00 94.62 168 GLN A O 1
ATOM 1349 N N . ARG A 1 169 ? -41.955 4.992 58.097 1.00 95.31 169 ARG A N 1
ATOM 1350 C CA . ARG A 1 169 ? -42.268 6.170 58.925 1.00 95.31 169 ARG A CA 1
ATOM 1351 C C . ARG A 1 169 ? -43.755 6.518 58.904 1.00 95.31 169 ARG A C 1
ATOM 1353 O O . ARG A 1 169 ? -44.298 6.873 59.943 1.00 95.31 169 ARG A O 1
ATOM 1360 N N . ARG A 1 170 ? -44.435 6.411 57.757 1.00 94.00 170 ARG A N 1
ATOM 1361 C CA . ARG A 1 170 ? -45.889 6.645 57.668 1.00 94.00 170 ARG A CA 1
ATOM 1362 C C . ARG A 1 170 ? -46.681 5.656 58.514 1.00 94.00 170 ARG A C 1
ATOM 1364 O O . ARG A 1 170 ? -47.656 6.061 59.137 1.00 94.00 170 ARG A O 1
ATOM 1371 N N . GLN A 1 171 ? -46.269 4.391 58.546 1.00 93.62 171 GLN A N 1
ATOM 1372 C CA . GLN A 1 171 ? -46.914 3.365 59.369 1.00 93.62 171 GLN A CA 1
ATOM 1373 C C . GLN A 1 171 ? -46.721 3.614 60.868 1.00 93.62 171 GLN A C 1
ATOM 1375 O O . GLN A 1 171 ? -47.647 3.383 61.629 1.00 93.62 171 GLN A O 1
ATOM 1380 N N . GLN A 1 172 ? -45.562 4.132 61.287 1.00 91.44 172 GLN A N 1
ATOM 1381 C CA . GLN A 1 172 ? -45.291 4.484 62.691 1.00 91.44 172 GLN A CA 1
ATOM 1382 C C . GLN A 1 172 ? -46.089 5.695 63.198 1.00 91.44 172 GLN A C 1
ATOM 1384 O O . GLN A 1 172 ? -46.218 5.881 64.404 1.00 91.44 172 GLN A O 1
ATOM 1389 N N . LEU A 1 173 ? -46.568 6.546 62.288 1.00 86.88 173 LEU A N 1
ATOM 1390 C CA . LEU A 1 173 ? -47.335 7.754 62.605 1.00 86.88 173 LEU A CA 1
ATOM 1391 C C . LEU A 1 173 ? -48.858 7.529 62.597 1.00 86.88 173 LEU A C 1
ATOM 1393 O O . LEU A 1 173 ? -49.603 8.481 62.830 1.00 86.88 173 LEU A O 1
ATOM 1397 N N . ARG A 1 174 ? -49.316 6.312 62.287 1.00 75.00 174 ARG A N 1
ATOM 1398 C CA . ARG A 1 174 ? -50.722 5.892 62.358 1.00 75.00 174 ARG A CA 1
ATOM 1399 C C . ARG A 1 174 ? -50.977 5.133 63.650 1.00 75.00 174 ARG A C 1
ATOM 1401 O O . ARG A 1 174 ? -52.091 5.309 64.185 1.00 75.00 174 ARG A O 1
#

Foldseek 3Di:
DDDPPPVVVVVVVVVVVVVVVVVVVVPPDPPPLPDQPPVLVVLVVVLVVQLVPDPDLLSNLVSLQVVLCSLCDPSPSHRDLVSSLVSLVSSCVSPVPDPCNVVSVVSNVVSVVVVVVVVVVVVVVVVVVVVVVVVVVVVVVVVVVVVVVVVVVVVVVVVVVVVVVVVVVVVVVD

Sequence (174 aa):
MTNSTSARALKFFWGSISVFIVATVLCGCTIRKTEAPESFAIEEKRLPDMIDNAQDSNALSDWYLSRARQRVRTNNPHPDYGGALKDFTASLNLNPTREDGGDIRDWIAVLSKLAKLEKSSIHLKSQYEKARQENLSLKINIERLEKQEEELRKSIEDLQSLELQMEQRRQQLR

Solvent-accessible surface area (backbone atoms only — not comparable to full-atom values): 9708 Å² total; per-residue (Å²): 139,92,85,74,70,69,72,59,57,59,59,56,57,59,59,53,53,55,53,52,53,53,53,54,60,73,66,58,75,82,74,69,82,65,71,57,52,68,73,52,61,52,47,66,62,47,48,56,59,52,50,77,68,46,84,49,57,65,62,34,19,51,45,27,38,52,50,18,52,54,26,64,36,91,71,41,80,74,60,36,55,69,60,17,38,52,22,39,50,51,15,41,70,59,40,71,84,44,89,63,45,63,63,47,50,53,50,44,54,52,38,53,50,50,55,52,50,51,53,49,49,55,51,50,52,54,50,51,54,50,54,50,52,51,51,52,51,50,50,54,50,49,57,52,49,54,50,52,51,53,53,51,52,52,53,50,52,52,51,54,53,50,52,51,52,53,52,54,54,54,61,75,74,106

Secondary structure (DSSP, 8-state):
---SSHHHHHHHHHHHHHHHHHHHHHHS------PPPHHHHHHHHHHHHHHHT--SHHHHHHHHHHHHHHHH-TT-SS--HHHHHHHHHHHHHH-TT-TTHHHHHHHHHHHHHHHHHHHHHHHHHHHHHHHHHHHHHHHHHHHHHHHHHHHHHHHHHHHHHHHHHHHHHHHHT-

Radius of gyration: 36.27 Å; Cα contacts (8 Å, |Δi|>4): 85; chains: 1; bounding box: 80×57×96 Å

pLDDT: mean 86.65, std 17.41, range [46.03, 98.56]